Protein AF-A0A0T9QKQ6-F1 (afdb_monomer)

Solvent-accessible surface area (backbone atoms only — not comparable to full-atom values): 6292 Å² total; per-residue (Å²): 131,80,96,67,82,78,51,72,75,51,49,53,54,50,51,56,50,59,70,48,52,87,80,47,95,76,86,85,91,86,76,65,89,89,70,45,66,70,56,53,51,38,55,51,45,47,61,37,47,77,72,74,44,90,80,86,87,87,69,99,47,79,90,74,57,55,65,73,48,55,53,48,52,48,52,50,52,50,51,56,54,56,64,69,72,64,76,70,76,84,77,79,71,136

Sequence (94 aa):
MLNIQPKAKQVTALNMLRRDWKQYRTFLLSASVGFGKTAIAAFIADGFVSRGLRVMFVAPYTRSVPVAAAERLRKHANQIRSGATGTDTSKLTF

Organism: NCBI:txid367190

Foldseek 3Di:
DQPDDDDPLLVVVLVVCVVCVVVDPDDDDDDDPPSPPLVSVLVVVVVQVVVVHDDDDDDPDPVPHPPSSVVVNVVSVVVVVVVVPPPPPVPPDD

Mean predicted aligned error: 12.16 Å

Sec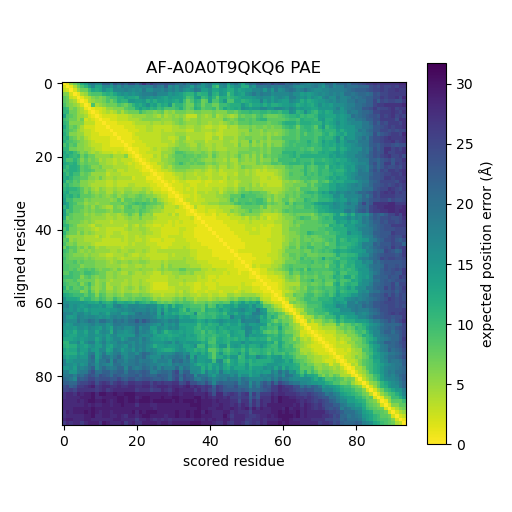ondary structure (DSSP, 8-state):
--SSPPPHHHHHHHHHHHHHTTT-S-------TTS-HHHHHHHHHHHHHTTT-------SSGGGS-HHHHHHHHHHHHHHHHHTS---GGG---

pLDDT: mean 70.42, std 14.42, range [36.16, 88.94]

Structure (mmCIF, N/CA/C/O backbone):
data_AF-A0A0T9QKQ6-F1
#
_entry.id   AF-A0A0T9QKQ6-F1
#
loop_
_atom_site.group_PDB
_atom_site.id
_atom_site.type_symbol
_atom_site.label_atom_id
_atom_site.label_alt_id
_atom_site.label_comp_id
_atom_site.label_asym_id
_atom_site.label_entity_id
_atom_site.label_seq_id
_atom_site.pdbx_PDB_ins_code
_atom_site.Cartn_x
_atom_site.Cartn_y
_atom_site.Cartn_z
_atom_site.occupancy
_atom_site.B_iso_or_equiv
_atom_site.auth_seq_id
_atom_site.auth_comp_id
_atom_site.auth_asym_id
_atom_site.auth_atom_id
_atom_site.pdbx_PDB_model_num
ATOM 1 N N . MET A 1 1 ? 7.396 -10.231 9.252 1.00 45.12 1 MET A N 1
ATOM 2 C CA . MET A 1 1 ? 7.982 -9.015 8.655 1.00 45.12 1 MET A CA 1
ATOM 3 C C . MET A 1 1 ? 8.439 -9.338 7.243 1.00 45.12 1 MET A C 1
ATOM 5 O O . MET A 1 1 ? 8.937 -10.438 7.032 1.00 45.12 1 MET A O 1
ATOM 9 N N . LEU A 1 2 ? 8.189 -8.454 6.270 1.00 53.06 2 LEU A N 1
ATOM 10 C CA . LEU A 1 2 ? 8.724 -8.599 4.914 1.00 53.06 2 LEU A CA 1
ATOM 11 C C . LEU A 1 2 ? 10.238 -8.390 5.010 1.00 53.06 2 LEU A C 1
ATOM 13 O O . LEU A 1 2 ? 10.663 -7.361 5.520 1.00 53.06 2 LEU A O 1
ATOM 17 N N . ASN A 1 3 ? 11.047 -9.338 4.530 1.00 50.59 3 ASN A N 1
ATOM 18 C CA . ASN A 1 3 ? 12.515 -9.246 4.583 1.00 50.59 3 ASN A CA 1
ATOM 19 C C . ASN A 1 3 ? 13.105 -8.303 3.509 1.00 50.59 3 ASN A C 1
ATOM 21 O O . ASN A 1 3 ? 14.293 -8.338 3.211 1.00 50.59 3 ASN A O 1
ATOM 25 N N . ILE A 1 4 ? 12.259 -7.492 2.870 1.00 61.41 4 ILE A N 1
ATOM 26 C CA . ILE A 1 4 ? 12.643 -6.564 1.808 1.00 61.41 4 ILE A CA 1
ATOM 27 C C . ILE A 1 4 ? 12.734 -5.183 2.448 1.00 61.41 4 ILE A C 1
ATOM 29 O O . ILE A 1 4 ? 11.742 -4.698 2.992 1.00 61.41 4 ILE A O 1
ATOM 33 N N . GLN A 1 5 ? 13.902 -4.542 2.389 1.00 62.75 5 GLN A N 1
ATOM 34 C CA . GLN A 1 5 ? 14.041 -3.180 2.898 1.00 62.75 5 GLN A CA 1
ATOM 35 C C . GLN A 1 5 ? 13.365 -2.173 1.951 1.00 62.75 5 GLN A C 1
ATOM 37 O O . GLN A 1 5 ? 13.601 -2.220 0.738 1.00 62.75 5 GLN A O 1
ATOM 42 N N . PRO A 1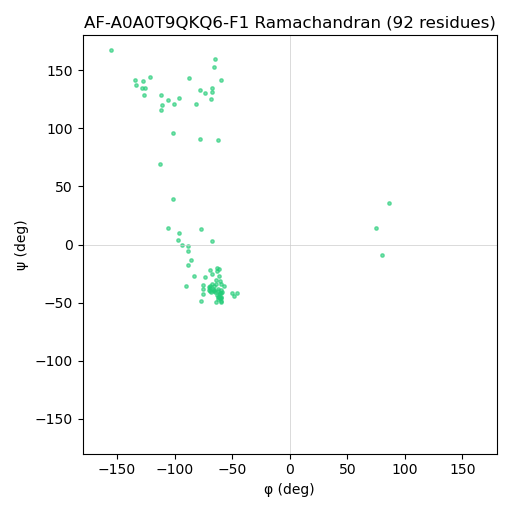 6 ? 12.520 -1.261 2.463 1.00 62.72 6 PRO A N 1
ATOM 43 C CA . PRO A 1 6 ? 11.901 -0.232 1.640 1.00 62.72 6 PRO A CA 1
ATOM 44 C C . PRO A 1 6 ? 12.961 0.759 1.140 1.00 62.72 6 PRO A C 1
ATOM 46 O O . PRO A 1 6 ? 13.761 1.283 1.912 1.00 62.72 6 PRO A O 1
ATOM 49 N N . LYS A 1 7 ? 12.951 1.052 -0.164 1.00 72.81 7 LYS A N 1
ATOM 50 C CA . LYS A 1 7 ? 13.831 2.076 -0.759 1.00 72.81 7 LYS A CA 1
ATOM 51 C C . LYS A 1 7 ? 13.453 3.468 -0.228 1.00 72.81 7 LYS A C 1
ATOM 53 O O . LYS A 1 7 ? 12.281 3.711 0.049 1.00 72.81 7 LYS A O 1
ATOM 58 N N . ALA A 1 8 ? 14.391 4.419 -0.185 1.00 70.81 8 ALA A N 1
ATOM 59 C CA . ALA A 1 8 ? 14.167 5.765 0.375 1.00 70.81 8 ALA A CA 1
ATOM 60 C C . ALA A 1 8 ? 12.885 6.462 -0.141 1.00 70.81 8 ALA A C 1
ATOM 62 O O . ALA A 1 8 ? 12.082 6.956 0.644 1.00 70.81 8 ALA A O 1
ATOM 63 N N . LYS A 1 9 ? 12.618 6.398 -1.455 1.00 72.69 9 LYS A N 1
ATOM 64 C CA . LYS A 1 9 ? 11.397 6.962 -2.073 1.00 72.69 9 LYS A CA 1
ATOM 65 C C . LYS A 1 9 ? 10.099 6.287 -1.596 1.00 72.69 9 LYS A C 1
ATOM 67 O O . LYS A 1 9 ? 9.054 6.928 -1.534 1.00 72.69 9 LYS A O 1
ATOM 72 N N . GLN A 1 10 ? 10.159 5.000 -1.252 1.00 70.94 10 GLN A N 1
ATOM 73 C CA . GLN A 1 10 ? 9.021 4.240 -0.726 1.00 70.94 10 GLN A CA 1
ATOM 74 C C . GLN A 1 10 ? 8.743 4.613 0.731 1.00 70.94 10 GLN A C 1
ATOM 76 O O . GLN A 1 10 ? 7.581 4.690 1.111 1.00 70.94 10 GLN A O 1
ATOM 81 N N . VAL A 1 11 ? 9.786 4.901 1.519 1.00 77.00 11 VAL A N 1
ATOM 82 C CA . VAL A 1 11 ? 9.650 5.376 2.906 1.00 77.00 11 VAL A CA 1
ATOM 83 C C . VAL A 1 11 ? 8.938 6.727 2.948 1.00 77.00 11 VAL A C 1
ATOM 85 O O . VAL A 1 11 ? 8.007 6.894 3.733 1.00 77.00 11 VAL A O 1
ATOM 88 N N . THR A 1 12 ? 9.294 7.660 2.060 1.00 80.88 12 THR A N 1
ATOM 89 C CA . THR A 1 12 ? 8.606 8.957 1.948 1.00 80.88 12 THR A CA 1
ATOM 90 C C . THR A 1 12 ? 7.121 8.781 1.628 1.00 80.88 12 THR A C 1
ATOM 92 O O . THR A 1 12 ? 6.277 9.333 2.331 1.00 80.88 12 THR A O 1
ATOM 95 N N . ALA A 1 13 ? 6.788 7.954 0.629 1.00 79.69 13 ALA A N 1
ATOM 96 C CA . ALA A 1 13 ? 5.398 7.671 0.268 1.00 79.69 13 ALA A CA 1
ATOM 97 C C . ALA A 1 13 ? 4.619 7.000 1.417 1.00 79.69 13 ALA A C 1
ATOM 99 O O . ALA A 1 13 ? 3.467 7.342 1.674 1.00 79.69 13 ALA A O 1
ATOM 100 N N . LEU A 1 14 ? 5.254 6.076 2.146 1.00 80.31 14 LEU A N 1
ATOM 101 C CA . LEU A 1 14 ? 4.642 5.396 3.287 1.00 80.31 14 LEU A CA 1
ATOM 102 C C . LEU A 1 14 ? 4.379 6.361 4.452 1.00 80.31 14 LEU A C 1
ATOM 104 O O . LEU 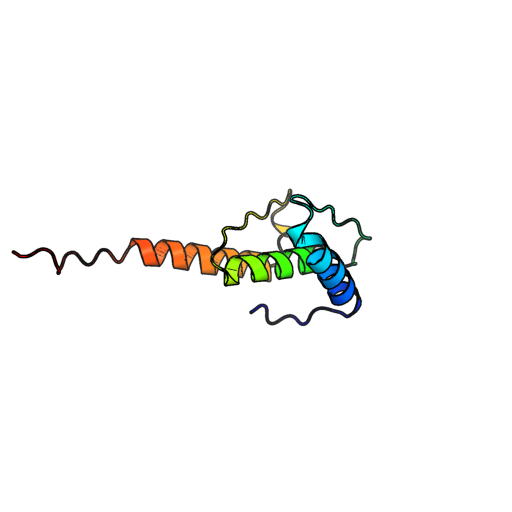A 1 14 ? 3.350 6.256 5.113 1.00 80.31 14 LEU A O 1
ATOM 108 N N . ASN A 1 15 ? 5.294 7.299 4.702 1.00 83.88 15 ASN A N 1
ATOM 109 C CA . ASN A 1 15 ? 5.150 8.299 5.756 1.00 83.88 15 ASN A CA 1
ATOM 110 C C . ASN A 1 15 ? 4.059 9.322 5.425 1.00 83.88 15 ASN A C 1
ATOM 112 O O . ASN A 1 15 ? 3.282 9.671 6.312 1.00 83.88 15 ASN A O 1
ATOM 116 N N . MET A 1 16 ? 3.951 9.738 4.158 1.00 82.25 16 MET A N 1
ATOM 117 C CA . MET A 1 16 ? 2.845 10.578 3.687 1.00 82.25 16 MET A CA 1
ATOM 118 C C . MET A 1 16 ? 1.498 9.883 3.905 1.00 82.25 16 MET A C 1
ATOM 120 O O . MET A 1 16 ? 0.620 10.441 4.549 1.00 82.25 16 MET A O 1
ATOM 124 N N . LEU A 1 17 ? 1.374 8.621 3.483 1.00 82.56 17 LEU A N 1
ATOM 125 C CA . LEU A 1 17 ? 0.155 7.841 3.706 1.00 82.56 17 LEU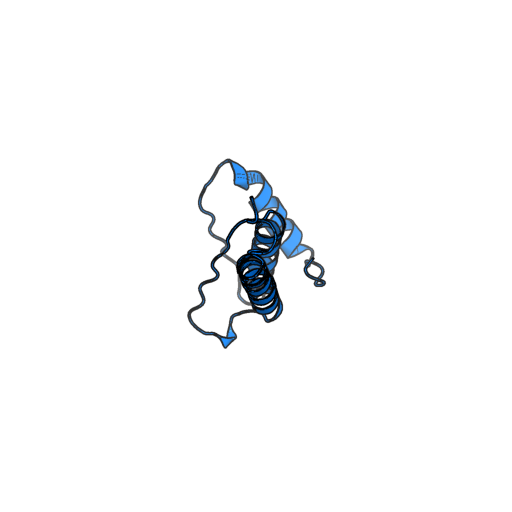 A CA 1
ATOM 126 C C . LEU A 1 17 ? -0.163 7.693 5.202 1.00 82.56 17 LEU A C 1
ATOM 128 O O . LEU A 1 17 ? -1.288 7.933 5.624 1.00 82.56 17 LEU A O 1
ATOM 132 N N . ARG A 1 18 ? 0.828 7.352 6.034 1.00 81.44 18 ARG A N 1
ATOM 133 C CA . ARG A 1 18 ? 0.636 7.180 7.485 1.00 81.44 18 ARG A CA 1
ATOM 134 C C . ARG A 1 18 ? 0.132 8.438 8.189 1.00 81.44 18 ARG A C 1
ATOM 136 O O . ARG A 1 18 ? -0.616 8.296 9.154 1.00 81.44 18 ARG A O 1
ATOM 143 N N . ARG A 1 19 ? 0.542 9.629 7.740 1.00 84.94 19 ARG A N 1
ATOM 144 C CA . ARG A 1 19 ? 0.117 10.907 8.331 1.00 84.94 19 ARG A CA 1
ATOM 145 C C . ARG A 1 19 ? -1.392 11.097 8.213 1.00 84.94 19 ARG A C 1
ATOM 147 O O . ARG A 1 19 ? -2.046 11.413 9.202 1.00 84.94 19 ARG A O 1
ATOM 154 N N . ASP A 1 20 ? -1.930 10.807 7.037 1.00 84.44 20 ASP A N 1
ATOM 155 C CA . ASP A 1 20 ? -3.326 11.093 6.709 1.00 84.44 20 ASP A CA 1
ATOM 156 C C . ASP A 1 20 ? -4.248 9.892 6.995 1.00 84.44 20 ASP A C 1
ATOM 158 O O . ASP A 1 20 ? -5.467 9.965 6.832 1.00 84.44 20 ASP A O 1
ATOM 162 N N . TRP A 1 21 ? -3.678 8.783 7.486 1.00 82.12 21 TRP A N 1
ATOM 163 C CA . TRP A 1 21 ? -4.336 7.479 7.629 1.00 82.12 21 TRP A CA 1
ATOM 164 C C . TRP A 1 21 ? -5.551 7.462 8.560 1.00 82.12 21 TRP A C 1
ATOM 166 O O . TRP A 1 21 ? -6.426 6.613 8.419 1.00 82.12 21 TRP A O 1
ATOM 176 N N . LYS A 1 22 ? -5.599 8.369 9.543 1.00 82.06 22 LYS A N 1
ATOM 177 C CA . LYS A 1 22 ? -6.750 8.515 10.451 1.00 82.06 22 LYS A CA 1
ATOM 178 C C . LYS A 1 22 ? -7.813 9.475 9.916 1.00 82.06 22 LYS A C 1
ATOM 180 O O . LYS A 1 22 ? -8.931 9.460 10.416 1.00 82.06 22 LYS A O 1
ATOM 185 N N . GLN A 1 23 ? -7.458 10.314 8.947 1.00 88.94 23 GLN A N 1
ATOM 186 C CA . GLN A 1 23 ? -8.319 11.375 8.435 1.00 88.94 23 GLN A CA 1
ATOM 187 C C . GLN A 1 23 ? -9.172 10.897 7.260 1.00 88.94 23 GLN A C 1
AT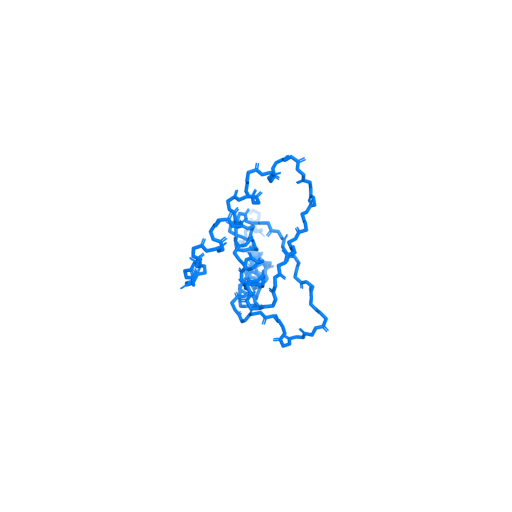OM 189 O O . GLN A 1 23 ? -10.332 11.285 7.148 1.00 88.94 23 GLN A O 1
ATOM 194 N N . TYR A 1 24 ? -8.627 10.022 6.412 1.00 87.12 24 TYR A N 1
ATOM 195 C CA . TYR A 1 24 ? -9.328 9.516 5.235 1.00 87.12 24 TYR A CA 1
ATOM 196 C C . TYR A 1 24 ? -9.466 7.997 5.263 1.00 87.12 24 TYR A C 1
ATOM 198 O O . TYR A 1 24 ? -8.574 7.270 5.692 1.00 87.12 24 TYR A O 1
ATOM 206 N N . ARG A 1 25 ? -10.606 7.509 4.762 1.00 82.81 25 ARG A N 1
ATOM 207 C CA . ARG A 1 25 ? -10.889 6.072 4.627 1.00 82.81 25 ARG A CA 1
ATOM 208 C C . ARG A 1 25 ? -10.293 5.467 3.351 1.00 82.81 25 ARG A C 1
ATOM 210 O O . ARG A 1 25 ? -10.010 4.271 3.323 1.00 82.81 25 ARG A O 1
ATOM 217 N N . THR A 1 26 ? -10.110 6.276 2.309 1.00 84.75 26 THR A N 1
ATOM 218 C CA . THR A 1 26 ? -9.695 5.833 0.971 1.00 84.75 26 THR A CA 1
ATOM 219 C C . THR A 1 26 ? -8.493 6.643 0.506 1.00 84.75 26 THR A C 1
ATOM 221 O O . THR A 1 26 ? -8.495 7.865 0.616 1.00 84.75 26 THR A O 1
ATOM 224 N N . PHE A 1 27 ? -7.489 5.964 -0.051 1.00 86.56 27 PHE A N 1
ATOM 225 C CA . PHE A 1 27 ? -6.267 6.578 -0.573 1.00 86.56 27 PHE A CA 1
ATOM 226 C C . PHE A 1 27 ? -6.023 6.130 -2.012 1.00 86.56 27 PHE A C 1
ATOM 228 O O . PHE A 1 27 ? -6.200 4.954 -2.334 1.00 86.56 27 PHE A O 1
ATOM 235 N N . LEU A 1 28 ? -5.557 7.051 -2.857 1.00 87.31 28 LEU A N 1
ATOM 236 C CA . LEU A 1 28 ? -5.096 6.754 -4.210 1.00 87.31 28 LEU A CA 1
ATOM 237 C C . LEU A 1 28 ? -3.579 6.950 -4.287 1.00 87.31 28 LEU A C 1
ATOM 239 O O . LEU A 1 28 ? -3.075 8.048 -4.073 1.00 87.31 28 LEU A O 1
ATOM 243 N N . LEU A 1 29 ? -2.849 5.888 -4.632 1.00 84.38 29 LEU A N 1
ATOM 244 C CA . LEU A 1 29 ? -1.409 5.950 -4.876 1.00 84.38 29 LEU A CA 1
ATOM 245 C C . LEU A 1 29 ? -1.135 5.976 -6.386 1.00 84.38 29 LEU A C 1
ATOM 247 O O . LEU A 1 29 ? -1.055 4.928 -7.030 1.00 84.38 29 LEU A O 1
ATOM 251 N N . SER A 1 30 ? -0.959 7.176 -6.940 1.00 86.00 30 SER A N 1
ATOM 252 C CA . SER A 1 30 ? -0.531 7.373 -8.329 1.00 86.00 30 SER A CA 1
ATOM 253 C C . SER A 1 30 ? 0.983 7.590 -8.401 1.00 86.00 30 SER A C 1
ATOM 255 O O . SER A 1 30 ? 1.529 8.439 -7.703 1.00 86.00 30 SER A O 1
ATOM 257 N N . ALA A 1 31 ? 1.684 6.804 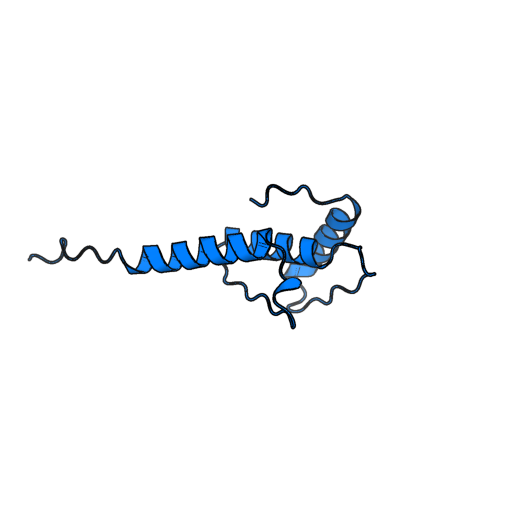-9.220 1.00 83.25 31 ALA A N 1
ATOM 258 C CA . ALA A 1 31 ? 3.126 6.948 -9.444 1.00 83.25 31 ALA A CA 1
ATOM 259 C C . ALA A 1 31 ? 3.528 6.363 -10.807 1.00 83.25 31 ALA A C 1
ATOM 261 O O . ALA A 1 31 ? 2.768 5.590 -11.392 1.00 83.25 31 ALA A O 1
ATOM 262 N N . SER A 1 32 ? 4.745 6.644 -11.283 1.00 84.62 32 SER A N 1
ATOM 263 C CA . SER A 1 32 ? 5.281 6.076 -12.534 1.00 84.62 32 SER A CA 1
ATOM 264 C C . SER A 1 32 ? 5.468 4.546 -12.476 1.00 84.62 32 SER A C 1
ATOM 266 O O . SER A 1 32 ? 5.511 3.932 -11.397 1.00 84.62 32 SER A O 1
ATOM 268 N N . VAL A 1 33 ? 5.537 3.893 -13.640 1.00 79.44 33 VAL A N 1
ATOM 269 C CA . VAL A 1 33 ? 5.972 2.491 -13.764 1.00 79.44 33 VAL A CA 1
ATOM 270 C C . VAL A 1 33 ? 7.403 2.343 -13.224 1.00 79.44 33 VAL A C 1
ATOM 272 O O . VAL A 1 33 ? 8.212 3.257 -13.316 1.00 79.44 33 VAL A O 1
ATOM 275 N N . GLY A 1 34 ? 7.702 1.234 -12.542 1.00 78.25 34 GLY A N 1
ATOM 276 C CA . GLY A 1 34 ? 9.006 1.035 -11.885 1.00 78.25 34 GLY A CA 1
ATOM 277 C C . GLY A 1 34 ? 9.191 1.728 -10.522 1.00 78.25 34 GLY A C 1
ATOM 278 O O . GLY A 1 34 ? 10.126 1.392 -9.801 1.00 78.25 34 GLY A O 1
ATOM 279 N N . PHE A 1 35 ? 8.271 2.604 -10.086 1.00 78.62 35 PHE A N 1
ATOM 280 C CA . PHE A 1 35 ? 8.321 3.225 -8.745 1.00 78.62 35 PHE A CA 1
ATOM 281 C C . PHE A 1 35 ? 8.195 2.208 -7.590 1.00 78.62 35 PHE A C 1
ATOM 283 O O . PHE A 1 35 ? 8.616 2.456 -6.461 1.00 78.62 35 PHE A O 1
ATOM 290 N N . GLY A 1 36 ? 7.614 1.037 -7.867 1.00 77.12 36 GLY A N 1
ATOM 291 C CA . GLY A 1 36 ? 7.386 -0.000 -6.861 1.00 77.12 36 GLY A CA 1
ATOM 292 C C . GLY A 1 36 ? 6.082 0.179 -6.081 1.00 77.12 36 GLY A C 1
ATOM 293 O O . GLY A 1 36 ? 6.027 -0.155 -4.902 1.00 77.12 36 GLY A O 1
ATOM 294 N N . LYS A 1 37 ? 5.018 0.666 -6.737 1.00 83.12 37 LYS A N 1
ATOM 295 C CA . LYS A 1 37 ? 3.659 0.783 -6.165 1.00 83.12 37 LYS A CA 1
ATOM 296 C C . LYS A 1 37 ? 3.188 -0.523 -5.516 1.00 83.12 37 LYS A C 1
ATOM 298 O O . LYS A 1 37 ? 2.658 -0.527 -4.412 1.00 83.12 37 LYS A O 1
ATOM 303 N N . THR A 1 38 ? 3.471 -1.642 -6.172 1.00 82.31 38 THR A N 1
ATOM 304 C CA . THR A 1 38 ? 3.141 -2.982 -5.687 1.00 82.31 38 THR A CA 1
ATOM 305 C C . THR A 1 38 ? 3.912 -3.358 -4.418 1.00 82.31 38 THR A C 1
ATOM 307 O O . THR A 1 38 ? 3.358 -3.999 -3.531 1.00 82.31 38 THR A O 1
ATOM 310 N N . ALA A 1 39 ? 5.171 -2.923 -4.287 1.00 79.81 39 ALA A N 1
ATOM 311 C CA . ALA A 1 39 ? 5.948 -3.119 -3.063 1.00 79.81 39 ALA A CA 1
ATOM 312 C C . ALA A 1 39 ? 5.388 -2.272 -1.910 1.00 79.81 39 ALA A C 1
ATOM 314 O O . ALA A 1 39 ? 5.246 -2.771 -0.799 1.00 79.81 39 ALA A O 1
ATOM 315 N N . ILE A 1 40 ? 4.987 -1.025 -2.182 1.00 82.19 40 ILE A N 1
ATOM 316 C CA . ILE A 1 40 ? 4.311 -0.165 -1.197 1.00 82.19 40 ILE A CA 1
ATOM 317 C C . ILE A 1 40 ? 3.003 -0.813 -0.722 1.00 82.19 40 ILE A C 1
ATOM 319 O O . ILE A 1 40 ? 2.771 -0.901 0.482 1.00 82.19 40 ILE A O 1
ATOM 323 N N . ALA A 1 41 ? 2.190 -1.347 -1.639 1.00 83.38 41 ALA A N 1
ATOM 324 C CA . ALA A 1 41 ? 0.974 -2.081 -1.290 1.00 83.38 41 ALA A CA 1
ATOM 325 C C . ALA A 1 41 ? 1.267 -3.312 -0.413 1.00 83.38 41 ALA A C 1
ATOM 327 O O . ALA A 1 41 ? 0.539 -3.564 0.544 1.00 83.38 41 ALA A O 1
ATOM 328 N N . ALA A 1 42 ? 2.359 -4.037 -0.680 1.00 81.88 42 ALA A N 1
ATOM 329 C CA . ALA A 1 42 ? 2.785 -5.163 0.149 1.00 81.88 42 ALA A CA 1
ATOM 330 C C . ALA A 1 42 ? 3.191 -4.727 1.569 1.00 81.88 42 ALA A C 1
ATOM 332 O O . ALA A 1 42 ? 2.813 -5.392 2.531 1.00 81.88 42 ALA A O 1
ATOM 333 N N . PHE A 1 43 ? 3.899 -3.602 1.727 1.00 81.19 43 PHE A N 1
ATOM 334 C CA . PHE A 1 43 ? 4.237 -3.057 3.050 1.00 81.19 43 PHE A CA 1
ATOM 335 C C . PHE A 1 43 ? 3.005 -2.590 3.830 1.00 81.19 43 PHE A C 1
ATOM 337 O O . PHE A 1 43 ? 2.921 -2.810 5.038 1.00 81.19 43 PHE A O 1
ATOM 344 N N . ILE A 1 44 ? 2.037 -1.975 3.150 1.00 83.62 44 ILE A N 1
ATOM 345 C CA . ILE A 1 44 ? 0.760 -1.583 3.758 1.00 83.62 44 ILE A CA 1
ATOM 346 C C . ILE A 1 44 ? -0.008 -2.833 4.202 1.00 83.62 44 ILE A C 1
ATOM 348 O O . ILE A 1 44 ? -0.420 -2.924 5.357 1.00 83.62 44 ILE A O 1
ATOM 352 N N . ALA A 1 45 ? -0.133 -3.826 3.317 1.00 83.81 45 ALA A N 1
ATOM 353 C CA . ALA A 1 45 ? -0.785 -5.096 3.618 1.00 83.81 45 ALA A CA 1
ATOM 354 C C . ALA A 1 45 ? -0.111 -5.825 4.789 1.00 83.81 45 ALA A C 1
ATOM 356 O O . ALA A 1 45 ? -0.800 -6.334 5.667 1.00 83.81 45 ALA A O 1
ATOM 357 N N . ASP A 1 46 ? 1.222 -5.829 4.857 1.00 80.56 46 ASP A N 1
ATOM 358 C CA . ASP A 1 46 ? 1.963 -6.378 5.995 1.00 80.56 46 ASP A CA 1
ATOM 359 C C . ASP A 1 46 ? 1.625 -5.659 7.311 1.00 80.56 46 ASP A C 1
ATOM 361 O O . ASP A 1 46 ? 1.329 -6.297 8.324 1.00 80.56 46 ASP A O 1
ATOM 365 N N . GLY A 1 47 ? 1.595 -4.324 7.293 1.00 81.62 47 GLY A N 1
ATOM 366 C CA . GLY A 1 47 ? 1.191 -3.522 8.448 1.00 81.62 47 GLY A CA 1
ATOM 367 C C . GLY A 1 47 ? -0.215 -3.864 8.954 1.00 81.62 47 GLY A C 1
ATOM 368 O O . GLY A 1 47 ? -0.450 -3.877 10.159 1.00 81.62 47 GLY A O 1
ATOM 369 N N . PHE A 1 48 ? -1.136 -4.197 8.051 1.00 82.81 48 PHE A N 1
ATOM 370 C CA . PHE A 1 48 ? -2.490 -4.618 8.405 1.00 82.81 48 PHE A CA 1
ATOM 371 C C . PHE A 1 48 ? -2.566 -6.055 8.916 1.00 82.81 48 PHE A C 1
ATOM 373 O O . PHE A 1 48 ? -3.131 -6.299 9.981 1.00 82.81 48 PHE A O 1
ATOM 380 N N . VAL A 1 49 ? -1.949 -6.997 8.205 1.00 82.75 49 VAL A N 1
ATOM 381 C CA . VAL A 1 49 ? -1.948 -8.418 8.581 1.00 82.75 49 VAL A CA 1
ATOM 382 C C . VAL A 1 49 ? -1.256 -8.629 9.929 1.00 82.75 49 VAL A C 1
ATOM 384 O O . VAL A 1 49 ? -1.731 -9.407 10.751 1.00 82.75 49 VAL A O 1
ATOM 387 N N . SER A 1 50 ? -0.169 -7.901 10.205 1.00 78.31 50 SER A N 1
ATOM 388 C CA . SER A 1 50 ? 0.519 -7.945 11.507 1.00 78.31 50 SER A CA 1
ATOM 389 C C . SER A 1 50 ? -0.337 -7.462 12.682 1.00 78.31 50 SER A C 1
ATOM 391 O O . SER A 1 50 ? -0.061 -7.831 13.818 1.00 78.31 50 SER A O 1
ATOM 393 N N . ARG A 1 51 ? -1.394 -6.686 12.419 1.00 81.06 51 ARG A N 1
ATOM 394 C CA . ARG A 1 51 ? -2.387 -6.247 13.412 1.00 81.06 51 ARG A CA 1
ATOM 395 C C . ARG A 1 51 ? -3.635 -7.140 13.439 1.00 81.06 51 ARG A C 1
ATOM 397 O O . ARG A 1 51 ? -4.627 -6.767 14.053 1.00 81.06 51 ARG A O 1
ATOM 404 N N . GLY A 1 52 ? -3.611 -8.283 12.748 1.00 81.81 52 GLY A N 1
ATOM 405 C CA . GLY A 1 52 ? -4.742 -9.213 12.661 1.00 81.81 52 GLY A CA 1
ATOM 406 C C . GLY A 1 52 ? -5.879 -8.750 11.745 1.00 81.81 52 GLY A C 1
ATOM 407 O O . GLY A 1 52 ? -6.975 -9.303 11.802 1.00 81.81 52 GLY A O 1
ATOM 408 N N . LEU A 1 53 ? -5.649 -7.738 10.902 1.00 81.69 53 LEU A N 1
ATOM 409 C CA . LEU A 1 53 ? -6.667 -7.210 9.998 1.00 81.69 53 LEU A CA 1
ATOM 410 C C . LEU A 1 53 ? -6.688 -7.988 8.678 1.00 81.69 53 LEU A C 1
ATOM 412 O O . LEU A 1 53 ? -5.651 -8.382 8.140 1.00 81.69 53 LEU A O 1
ATOM 416 N N . ARG A 1 54 ? -7.893 -8.181 8.135 1.00 82.56 54 ARG A N 1
ATOM 417 C CA . ARG A 1 54 ? -8.106 -8.857 6.850 1.00 82.56 54 ARG A CA 1
ATOM 418 C C . ARG A 1 54 ? -7.785 -7.901 5.700 1.00 82.56 54 ARG A C 1
ATOM 420 O O . ARG A 1 54 ? -8.253 -6.766 5.690 1.00 82.56 54 ARG A O 1
ATOM 427 N N . VAL A 1 55 ? -7.012 -8.373 4.722 1.00 83.44 55 VAL A N 1
ATOM 428 C CA . VAL A 1 55 ? -6.594 -7.597 3.545 1.00 83.44 55 VAL A CA 1
ATOM 429 C C . VAL A 1 55 ? -6.970 -8.352 2.275 1.00 83.44 55 VAL A C 1
ATOM 431 O O . VAL A 1 55 ? -6.709 -9.549 2.172 1.00 83.44 55 VAL A O 1
ATOM 434 N N . MET A 1 56 ? -7.542 -7.646 1.298 1.00 85.25 56 MET A N 1
ATOM 435 C CA . MET A 1 56 ? -7.811 -8.164 -0.044 1.00 85.25 56 MET A CA 1
ATOM 436 C C . MET A 1 56 ? -6.909 -7.455 -1.053 1.00 85.25 56 MET A C 1
ATOM 438 O O . MET A 1 56 ? -6.859 -6.227 -1.090 1.00 85.25 56 MET A O 1
ATOM 442 N N . PHE A 1 57 ? -6.199 -8.229 -1.872 1.00 83.69 57 PHE A N 1
ATOM 443 C CA . PHE A 1 57 ? -5.391 -7.709 -2.970 1.00 83.69 57 PHE A CA 1
ATOM 444 C C . PHE A 1 57 ? -6.022 -8.134 -4.293 1.00 83.69 57 PHE A C 1
ATOM 446 O O . PHE A 1 57 ? -6.094 -9.326 -4.587 1.00 83.69 57 PHE A O 1
ATOM 453 N N . VAL A 1 58 ? -6.485 -7.162 -5.077 1.00 83.44 58 VAL A N 1
ATOM 454 C CA . VAL A 1 58 ? -7.109 -7.398 -6.383 1.00 83.44 58 VAL A CA 1
ATOM 455 C C . VAL A 1 58 ? -6.128 -6.981 -7.467 1.00 83.44 58 VAL A C 1
ATOM 457 O O . VAL A 1 58 ? -5.663 -5.843 -7.483 1.00 83.44 58 VAL A O 1
ATOM 460 N N . ALA A 1 59 ? -5.812 -7.902 -8.370 1.00 80.81 59 ALA A N 1
ATOM 461 C CA . ALA A 1 59 ? -5.000 -7.633 -9.547 1.00 80.81 59 ALA A CA 1
ATOM 462 C C . ALA A 1 59 ? -5.660 -8.268 -10.777 1.00 80.81 59 ALA A C 1
ATOM 464 O O . ALA A 1 59 ? -6.176 -9.380 -10.664 1.00 80.81 59 ALA A O 1
ATOM 465 N N . PRO A 1 60 ? -5.622 -7.605 -11.947 1.00 79.19 60 PRO A N 1
ATOM 466 C CA . PRO A 1 60 ? -6.221 -8.136 -13.171 1.00 79.19 60 PRO A CA 1
ATOM 467 C C . PRO A 1 60 ? -5.493 -9.384 -13.693 1.00 79.19 60 PRO A C 1
ATOM 469 O O . PRO A 1 60 ? -6.103 -10.217 -14.350 1.00 79.19 60 PRO A O 1
ATOM 472 N N . TYR A 1 61 ? -4.203 -9.543 -13.371 1.00 74.25 61 TYR A N 1
ATOM 473 C CA . TYR A 1 61 ? -3.393 -10.687 -13.784 1.00 74.25 61 TYR A CA 1
ATOM 474 C C . TYR A 1 61 ? -2.581 -11.243 -12.612 1.00 74.25 61 TYR A C 1
ATOM 476 O O . TYR A 1 61 ? -1.944 -10.499 -11.862 1.00 74.25 61 TYR A O 1
ATOM 484 N N . THR A 1 62 ? -2.540 -12.570 -12.489 1.00 60.12 62 THR A N 1
ATOM 485 C CA . THR A 1 62 ? -1.806 -13.295 -11.435 1.00 60.12 62 THR A CA 1
ATOM 486 C C . THR A 1 62 ? -0.300 -13.032 -11.463 1.00 60.12 62 THR A C 1
ATOM 488 O O . THR A 1 62 ? 0.324 -12.960 -10.406 1.00 60.12 62 THR A O 1
ATOM 491 N N . ARG A 1 63 ? 0.284 -12.789 -12.645 1.00 57.94 63 ARG A N 1
ATOM 492 C CA . ARG A 1 63 ? 1.709 -12.433 -12.809 1.00 57.94 63 ARG A CA 1
ATOM 493 C C . ARG A 1 63 ? 2.088 -11.115 -12.110 1.00 57.94 63 ARG A C 1
ATOM 495 O O . ARG A 1 63 ? 3.260 -10.894 -11.826 1.00 57.94 63 ARG A O 1
ATOM 502 N N . SER A 1 64 ? 1.120 -10.242 -11.821 1.00 57.91 64 SER A N 1
ATOM 503 C CA . SER A 1 64 ? 1.356 -8.933 -11.195 1.00 57.91 64 SER A CA 1
ATOM 504 C C . SER A 1 64 ? 1.343 -8.963 -9.663 1.00 57.91 64 SER A C 1
ATOM 506 O O . SER A 1 64 ? 1.633 -7.940 -9.038 1.00 57.91 64 SER A O 1
ATOM 508 N N . VAL A 1 65 ? 1.020 -10.104 -9.044 1.00 61.09 65 VAL A N 1
ATOM 509 C CA . VAL A 1 65 ? 1.072 -10.253 -7.586 1.00 61.09 65 VAL A CA 1
ATOM 510 C C . VAL A 1 65 ? 2.520 -10.543 -7.180 1.00 61.09 65 VAL A C 1
ATOM 512 O O . VAL A 1 65 ? 3.088 -11.542 -7.622 1.00 61.09 65 VAL A O 1
ATOM 515 N N . PRO A 1 66 ? 3.155 -9.708 -6.340 1.00 63.25 66 PRO A N 1
ATOM 516 C CA . PRO A 1 66 ? 4.505 -9.989 -5.892 1.00 63.25 66 PRO A CA 1
ATOM 517 C C . PRO A 1 66 ? 4.467 -11.224 -4.992 1.00 63.25 66 PRO A C 1
ATOM 519 O O . PRO A 1 66 ? 3.623 -11.314 -4.095 1.00 63.25 66 PRO A O 1
ATOM 522 N N . VAL A 1 67 ? 5.409 -12.148 -5.211 1.00 60.56 67 VAL A N 1
ATOM 523 C CA . VAL A 1 67 ? 5.552 -13.406 -4.453 1.00 60.56 67 VAL A CA 1
ATOM 524 C C . VAL A 1 67 ? 5.446 -13.155 -2.949 1.00 60.56 67 VAL A C 1
ATOM 526 O O . VAL A 1 67 ? 4.696 -13.837 -2.266 1.00 60.56 67 VAL A O 1
ATOM 529 N N . ALA A 1 68 ? 6.067 -12.084 -2.455 1.00 59.72 68 ALA A N 1
ATOM 530 C CA . ALA A 1 68 ? 6.054 -11.723 -1.043 1.00 59.72 68 ALA A CA 1
ATOM 531 C C . ALA A 1 68 ? 4.659 -11.359 -0.483 1.00 59.72 68 ALA A C 1
ATOM 533 O O . ALA A 1 68 ? 4.364 -11.659 0.673 1.00 59.72 68 ALA A O 1
ATOM 534 N N . ALA A 1 69 ? 3.779 -10.733 -1.276 1.00 61.06 69 ALA A N 1
ATOM 535 C CA . ALA A 1 69 ? 2.399 -10.475 -0.853 1.00 61.06 69 ALA A CA 1
ATOM 536 C C . ALA A 1 69 ? 1.560 -11.758 -0.918 1.00 61.06 69 ALA A C 1
ATOM 538 O O . ALA A 1 69 ? 0.823 -12.058 0.020 1.00 61.06 69 ALA A O 1
ATOM 539 N N . ALA A 1 70 ? 1.722 -12.547 -1.985 1.00 62.28 70 ALA A N 1
ATOM 540 C CA . ALA A 1 70 ? 1.032 -13.825 -2.146 1.00 62.28 70 ALA A CA 1
ATOM 541 C C . ALA A 1 70 ? 1.397 -14.821 -1.034 1.00 62.28 70 ALA A C 1
ATOM 543 O O . ALA A 1 70 ? 0.525 -15.484 -0.480 1.00 62.28 70 ALA A O 1
ATOM 544 N N . GLU A 1 71 ? 2.671 -14.900 -0.666 1.00 64.25 71 GLU A N 1
ATOM 545 C CA . GLU A 1 71 ? 3.189 -15.821 0.342 1.00 64.25 71 GLU A CA 1
ATOM 546 C C . GLU A 1 71 ? 2.723 -15.453 1.753 1.00 64.25 71 GLU A C 1
ATOM 548 O O . GLU A 1 71 ? 2.374 -16.331 2.542 1.00 64.25 71 GLU A O 1
ATOM 553 N N . ARG A 1 72 ? 2.597 -14.158 2.068 1.00 62.25 72 ARG A N 1
ATOM 554 C CA . ARG A 1 72 ? 2.034 -13.731 3.358 1.00 62.25 72 ARG A CA 1
ATOM 555 C C . ARG A 1 72 ? 0.527 -13.871 3.438 1.00 62.25 72 ARG A C 1
ATOM 557 O O . ARG A 1 72 ? 0.041 -14.292 4.485 1.00 62.25 72 ARG A O 1
ATOM 564 N N . LEU A 1 73 ? -0.196 -13.578 2.357 1.00 61.88 73 LEU A N 1
ATOM 565 C CA . LEU A 1 73 ? -1.628 -13.868 2.286 1.00 61.88 73 LEU A CA 1
ATOM 566 C C . LEU A 1 73 ? -1.874 -15.375 2.429 1.00 61.88 73 LEU A C 1
ATOM 568 O O . LEU A 1 73 ? -2.742 -15.766 3.201 1.00 61.88 73 LEU A O 1
ATOM 572 N N . ARG A 1 74 ? -1.054 -16.224 1.794 1.00 63.31 74 ARG A N 1
ATOM 573 C CA . ARG A 1 74 ? -1.089 -17.685 1.977 1.00 63.31 74 ARG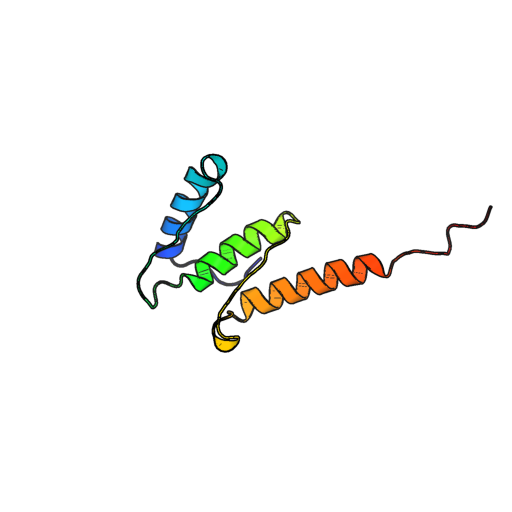 A CA 1
ATOM 574 C C . ARG A 1 74 ? -0.774 -18.103 3.410 1.00 63.31 74 ARG A C 1
ATOM 576 O O . ARG A 1 74 ? -1.510 -18.904 3.975 1.00 63.31 74 ARG A O 1
ATOM 583 N N . LYS A 1 75 ? 0.277 -17.553 4.024 1.00 63.72 75 LYS A N 1
ATOM 584 C CA . LYS A 1 75 ? 0.647 -17.877 5.409 1.00 63.72 75 LYS A CA 1
ATOM 585 C C . LYS A 1 75 ? -0.461 -17.496 6.390 1.00 63.72 75 LYS A C 1
ATOM 587 O O . LYS A 1 75 ? -0.808 -18.306 7.239 1.00 63.72 75 LYS A O 1
ATOM 592 N N . HIS A 1 76 ? -1.046 -16.307 6.247 1.00 60.34 76 HIS A N 1
ATOM 593 C CA . HIS A 1 76 ? -2.143 -15.862 7.104 1.00 60.34 76 HIS A CA 1
ATOM 594 C C . HIS A 1 76 ? -3.439 -16.646 6.845 1.00 60.34 76 HIS A C 1
ATOM 596 O O . HIS A 1 76 ? -4.098 -17.052 7.796 1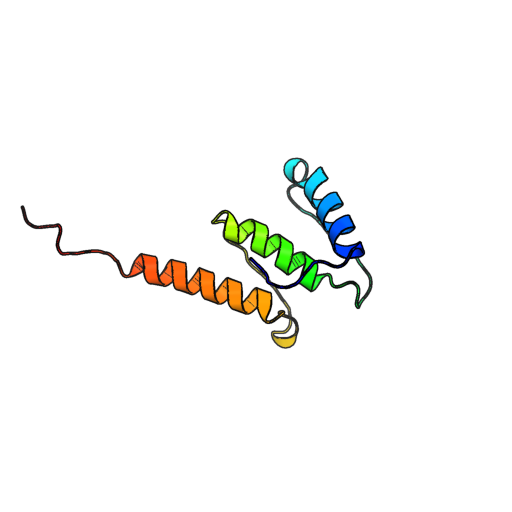.00 60.34 76 HIS A O 1
ATOM 602 N N . ALA A 1 77 ? -3.768 -16.950 5.584 1.00 59.94 77 ALA A N 1
ATOM 603 C CA . ALA A 1 77 ? -4.901 -17.814 5.244 1.00 59.94 77 ALA A CA 1
ATOM 604 C C . ALA A 1 77 ? -4.753 -19.219 5.852 1.00 59.94 77 ALA A C 1
ATOM 606 O O . ALA A 1 77 ? -5.707 -19.752 6.415 1.00 59.94 77 ALA A O 1
ATOM 607 N N . ASN A 1 78 ? -3.547 -19.792 5.818 1.00 59.78 78 ASN A N 1
ATOM 608 C CA . ASN A 1 78 ? -3.261 -21.075 6.461 1.00 59.78 78 ASN A CA 1
ATOM 609 C C . ASN A 1 78 ? -3.332 -20.992 7.991 1.00 59.78 78 ASN A C 1
ATOM 611 O O . ASN A 1 78 ? -3.782 -21.942 8.617 1.00 59.78 78 ASN A O 1
ATOM 615 N N . GLN A 1 79 ? -2.954 -19.861 8.589 1.00 58.56 79 GLN A N 1
ATOM 616 C CA . GLN A 1 79 ? -3.038 -19.632 10.035 1.00 58.56 79 GLN A CA 1
ATOM 617 C C . GLN A 1 79 ? -4.493 -19.490 10.520 1.00 58.56 79 GLN A C 1
ATOM 619 O O . GLN A 1 79 ? -4.850 -19.996 11.580 1.00 58.56 79 GLN A O 1
ATOM 624 N N . ILE A 1 80 ? -5.358 -18.864 9.714 1.00 58.84 80 ILE A N 1
ATOM 625 C CA . ILE A 1 80 ? -6.811 -18.833 9.945 1.00 58.84 80 ILE A CA 1
ATOM 626 C C . ILE A 1 80 ? -7.403 -20.245 9.801 1.00 58.84 80 ILE A C 1
ATOM 628 O O . ILE A 1 80 ? -8.244 -20.644 10.603 1.00 58.84 80 ILE A O 1
ATOM 632 N N . ARG A 1 81 ? -6.939 -21.030 8.818 1.00 52.72 81 ARG A N 1
ATOM 633 C CA . ARG A 1 81 ? -7.403 -22.408 8.592 1.00 52.72 81 ARG A CA 1
ATOM 634 C C . ARG A 1 81 ? -6.953 -23.380 9.690 1.00 52.72 81 ARG A C 1
ATOM 636 O O . ARG A 1 81 ? -7.743 -24.227 10.081 1.00 52.72 81 ARG A O 1
ATOM 643 N N . SER A 1 82 ? -5.736 -23.242 10.222 1.00 53.12 82 SER A N 1
ATOM 644 C CA . SER A 1 82 ? -5.241 -24.074 11.331 1.00 53.12 82 SER A CA 1
ATOM 645 C C . SER A 1 82 ? -5.882 -23.720 12.676 1.00 53.12 82 SER A C 1
ATOM 647 O O . SER A 1 82 ? -6.020 -24.586 13.531 1.00 53.12 82 SER A O 1
ATOM 649 N N . GLY A 1 83 ? -6.304 -22.465 12.869 1.00 49.00 83 GLY A N 1
ATOM 650 C CA . GLY A 1 83 ? -7.100 -22.063 14.035 1.00 49.00 83 GLY A CA 1
ATOM 651 C C . GLY A 1 83 ? -8.521 -22.641 14.035 1.00 49.00 83 GLY A C 1
ATOM 652 O O . GLY A 1 83 ? -9.126 -22.762 15.093 1.00 49.00 83 GLY A O 1
ATOM 653 N N . ALA A 1 84 ? -9.043 -23.039 12.870 1.00 48.69 84 ALA A N 1
ATOM 654 C CA . ALA A 1 84 ? -10.369 -23.641 12.732 1.00 48.69 84 ALA A CA 1
ATOM 655 C C . ALA A 1 84 ? -10.390 -25.167 12.957 1.00 48.69 84 ALA A C 1
ATOM 657 O O . ALA A 1 84 ? -11.462 -25.733 13.131 1.00 48.69 84 ALA A O 1
ATOM 658 N N . THR A 1 85 ? -9.233 -25.840 12.973 1.00 47.66 85 THR A N 1
ATOM 659 C CA . THR A 1 85 ? -9.128 -27.297 13.200 1.00 47.66 85 THR A CA 1
ATOM 660 C C . THR A 1 85 ? -8.793 -27.672 14.647 1.00 47.66 85 THR A C 1
ATOM 662 O O . THR A 1 85 ? -8.589 -28.843 14.941 1.00 47.66 85 THR A O 1
ATOM 665 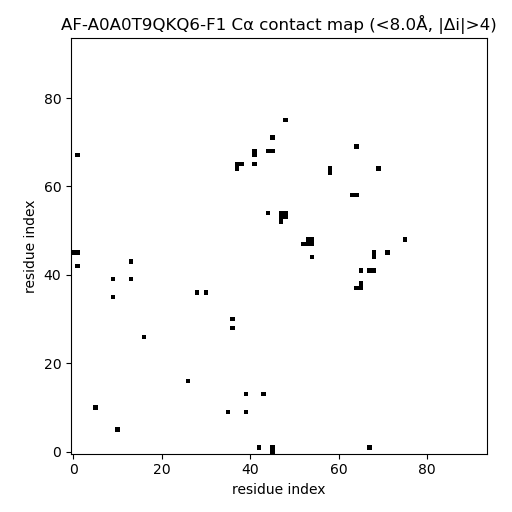N N . GLY A 1 86 ? -8.717 -26.692 15.552 1.00 47.28 86 GLY A N 1
ATOM 666 C CA . GLY A 1 86 ? -8.409 -26.882 16.971 1.00 47.28 86 GLY A CA 1
ATOM 667 C C . GLY A 1 86 ? -9.638 -26.824 17.876 1.00 47.28 86 GLY A C 1
ATOM 668 O O . GLY A 1 86 ? -9.568 -26.217 18.940 1.00 47.28 86 GLY A O 1
ATOM 669 N N . THR A 1 87 ? -10.779 -27.384 17.463 1.00 46.28 87 THR A N 1
ATOM 670 C CA . THR A 1 87 ? -11.856 -27.678 18.418 1.00 46.28 87 THR A CA 1
ATOM 671 C C . THR A 1 87 ? -11.457 -28.949 19.150 1.00 46.28 87 THR A C 1
ATOM 673 O O . THR A 1 87 ? -11.687 -30.061 18.689 1.00 46.28 87 THR A O 1
ATOM 676 N N . ASP A 1 88 ? -10.759 -28.751 20.260 1.00 47.38 88 ASP A N 1
ATOM 677 C CA . ASP A 1 88 ? -10.411 -29.783 21.220 1.00 47.38 88 ASP A CA 1
ATOM 678 C C . ASP A 1 88 ? -11.706 -30.359 21.818 1.00 47.38 88 ASP A C 1
ATOM 680 O O . ASP A 1 88 ? -12.254 -29.855 22.798 1.00 47.38 88 ASP A O 1
ATOM 684 N N . THR A 1 89 ? -12.242 -31.402 21.182 1.00 49.00 89 THR A N 1
ATOM 685 C CA . THR A 1 89 ? -13.412 -32.162 21.645 1.00 49.00 89 THR A CA 1
ATOM 686 C C . THR A 1 89 ? -13.137 -32.954 22.928 1.00 49.00 89 THR A C 1
ATOM 688 O O . THR A 1 89 ? -14.026 -33.653 23.399 1.00 49.00 89 THR A O 1
ATOM 691 N N . SER A 1 90 ? -11.945 -32.848 23.531 1.00 44.59 90 SER A N 1
ATOM 692 C CA . SER A 1 90 ? -11.589 -33.567 24.761 1.00 44.59 90 SER A CA 1
ATOM 693 C C . SER A 1 90 ? -11.948 -32.835 26.066 1.00 44.59 90 SER A C 1
ATOM 695 O O . SER A 1 90 ? -11.749 -33.386 27.145 1.00 44.59 90 SER A O 1
ATOM 697 N N . LYS A 1 91 ? -12.523 -31.621 26.002 1.00 42.69 91 LYS A N 1
ATOM 698 C CA . LYS A 1 91 ? -12.967 -30.856 27.192 1.00 42.69 91 LYS A CA 1
ATOM 699 C C . LYS A 1 91 ? -14.483 -30.814 27.418 1.00 42.69 91 LYS A C 1
ATOM 701 O O . LYS A 1 91 ? -14.953 -30.022 28.229 1.00 42.69 91 LYS A O 1
ATOM 706 N N . LEU A 1 92 ? -15.245 -31.667 26.734 1.00 38.22 92 LEU A N 1
ATOM 707 C CA . LEU A 1 92 ? -16.673 -31.885 26.996 1.00 38.22 92 LEU A CA 1
ATOM 708 C C . LEU A 1 92 ? -16.892 -33.302 27.535 1.00 38.22 92 LEU A C 1
ATOM 710 O O . LEU A 1 92 ? -17.477 -34.156 26.878 1.00 38.22 92 LEU A O 1
ATOM 714 N N . THR A 1 93 ? -16.418 -33.535 28.753 1.00 36.16 93 THR A N 1
ATOM 715 C CA . THR A 1 93 ? -16.926 -34.608 29.614 1.00 36.16 93 THR A CA 1
ATOM 716 C C . THR A 1 93 ? -17.297 -33.963 30.940 1.00 36.16 93 THR A C 1
ATOM 718 O O . THR A 1 93 ? -16.521 -33.161 31.456 1.00 36.16 93 THR A O 1
ATOM 721 N N . PHE A 1 94 ? -18.530 -34.250 31.360 1.00 41.34 94 PHE A N 1
ATOM 722 C CA . PHE A 1 94 ? -19.252 -33.713 32.514 1.00 41.34 94 PHE A CA 1
ATOM 723 C C . PHE A 1 94 ? -18.451 -33.721 33.818 1.00 41.34 94 PHE A C 1
ATOM 725 O O . PHE A 1 94 ? -17.687 -34.690 34.030 1.00 41.34 94 PHE A O 1
#

InterPro domains:
  IPR006935 Helicase/UvrB, N-terminal [PF04851] (4-62)
  IPR027417 P-loop containing nucleoside triphosphate hydrolase [G3DSA:3.40.50.300] (2-92)
  IPR027417 P-loop containing nucleoside triphosphate hydrolase [SSF52540] (2-83)

Radius of gyration: 17.39 Å; Cα contacts (8 Å, |Δi|>4): 31; chains: 1; bounding box: 33×46×46 Å